Protein AF-A0A497N0Z3-F1 (afdb_monomer)

Sequence (68 aa):
DRADAAFAAFLAFNNVKNSLTTTLQEGEHGKTLQRLGLGKDVIFCSQLNRYKIVPNLKDNTIVPLNNE

Radius of gyration: 15.79 Å; Cα contacts (8 Å, |Δi|>4): 38; chains: 1; bounding box: 42×25×38 Å

Foldseek 3Di:
DDPPVRVVVVVVCVVCVVPQLVVCCPDPVNVVCVVVVNNVVSVVVSDPPPDPFDWDQDPNDTDTDDDD

Structure (mmCIF, N/CA/C/O backbone):
data_AF-A0A497N0Z3-F1
#
_entry.id   AF-A0A497N0Z3-F1
#
loop_
_atom_site.group_PDB
_atom_site.id
_atom_site.type_symbol
_atom_site.label_atom_id
_atom_site.label_alt_id
_atom_site.label_comp_id
_atom_site.label_asym_id
_atom_site.label_entity_id
_atom_site.label_seq_id
_atom_site.pdbx_PDB_ins_code
_atom_site.Cartn_x
_atom_site.Cartn_y
_atom_site.Cartn_z
_atom_site.occupancy
_atom_site.B_iso_or_equiv
_atom_site.auth_seq_id
_atom_site.auth_comp_id
_atom_site.auth_asym_id
_atom_site.auth_atom_id
_atom_site.pdbx_PDB_model_num
ATOM 1 N N . ASP A 1 1 ?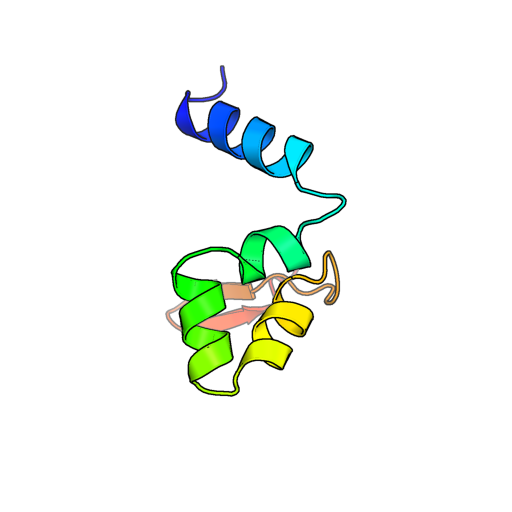 24.354 7.050 5.599 1.00 72.50 1 ASP A N 1
ATOM 2 C CA . ASP A 1 1 ? 23.239 7.747 6.266 1.00 72.50 1 ASP A CA 1
ATOM 3 C C . ASP A 1 1 ? 21.922 7.548 5.544 1.00 72.50 1 ASP A C 1
ATOM 5 O O . ASP A 1 1 ? 21.910 7.456 4.321 1.00 72.50 1 ASP A O 1
ATOM 9 N N . ARG A 1 2 ? 20.820 7.429 6.292 1.00 78.50 2 ARG A N 1
ATOM 10 C CA . ARG A 1 2 ? 19.461 7.504 5.732 1.00 78.50 2 ARG A CA 1
ATOM 11 C C . ARG A 1 2 ? 19.054 8.974 5.705 1.00 78.50 2 ARG A C 1
ATOM 13 O O . ARG A 1 2 ? 19.298 9.667 6.684 1.00 78.50 2 ARG A O 1
ATOM 20 N N . ALA A 1 3 ? 18.413 9.424 4.631 1.00 95.44 3 ALA A N 1
ATOM 21 C CA . ALA A 1 3 ? 17.788 10.745 4.614 1.00 95.44 3 ALA A CA 1
ATOM 22 C C . ALA A 1 3 ? 16.690 10.838 5.691 1.00 95.44 3 ALA A C 1
ATOM 24 O O . ALA A 1 3 ? 16.012 9.840 5.959 1.00 95.44 3 ALA A O 1
ATOM 25 N N . ASP A 1 4 ? 16.468 12.028 6.252 1.00 97.62 4 ASP A N 1
ATOM 26 C CA . ASP A 1 4 ? 15.487 12.270 7.323 1.00 97.62 4 ASP A CA 1
ATOM 27 C C . ASP A 1 4 ? 14.103 11.709 6.990 1.00 97.62 4 ASP A C 1
ATOM 29 O O . ASP A 1 4 ? 13.498 11.005 7.798 1.00 97.62 4 ASP A O 1
ATOM 33 N N 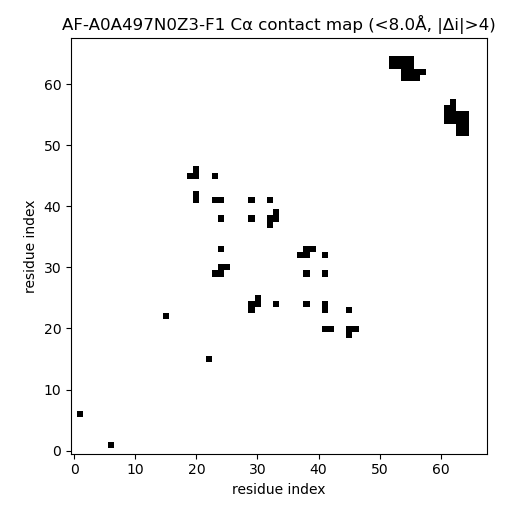. ALA A 1 5 ? 13.635 11.927 5.758 1.00 97.38 5 ALA A N 1
ATOM 34 C CA . ALA A 1 5 ? 12.354 11.409 5.288 1.00 97.38 5 ALA A CA 1
ATOM 35 C C . ALA A 1 5 ? 12.285 9.871 5.337 1.00 97.38 5 ALA A C 1
ATOM 37 O O . ALA A 1 5 ? 11.273 9.305 5.750 1.00 97.38 5 ALA A O 1
ATOM 38 N N . ALA A 1 6 ? 13.372 9.183 4.973 1.00 97.75 6 ALA A N 1
ATOM 39 C CA . ALA A 1 6 ? 13.436 7.724 5.024 1.00 97.75 6 ALA A CA 1
ATOM 40 C C . ALA A 1 6 ? 13.431 7.210 6.472 1.00 97.75 6 ALA A C 1
ATOM 42 O O . ALA A 1 6 ? 12.805 6.189 6.765 1.00 97.75 6 ALA A O 1
ATOM 43 N N . PHE A 1 7 ? 14.099 7.916 7.390 1.00 97.50 7 PHE A N 1
ATOM 44 C CA . PHE A 1 7 ? 14.092 7.553 8.805 1.00 97.50 7 PHE A CA 1
ATOM 45 C C . PHE A 1 7 ? 12.726 7.811 9.456 1.00 97.50 7 PHE A C 1
ATOM 47 O O . PHE A 1 7 ? 12.199 6.925 10.129 1.00 97.50 7 PHE A O 1
ATOM 54 N N . ALA A 1 8 ? 12.103 8.958 9.179 1.00 98.00 8 ALA A N 1
ATOM 55 C CA . ALA A 1 8 ? 10.762 9.288 9.651 1.00 98.00 8 ALA A CA 1
ATOM 56 C C . ALA A 1 8 ? 9.712 8.278 9.155 1.00 98.00 8 ALA A C 1
ATOM 58 O O . ALA A 1 8 ? 8.924 7.773 9.953 1.00 98.00 8 ALA A O 1
ATOM 59 N N . ALA A 1 9 ? 9.742 7.908 7.868 1.00 97.31 9 ALA A N 1
ATOM 60 C CA . ALA A 1 9 ? 8.837 6.902 7.307 1.00 97.31 9 ALA A CA 1
ATOM 61 C C . ALA A 1 9 ? 9.031 5.518 7.953 1.00 97.31 9 ALA A C 1
ATOM 63 O O . ALA A 1 9 ? 8.058 4.839 8.288 1.00 97.31 9 ALA A O 1
ATOM 64 N N . PHE A 1 10 ? 10.284 5.114 8.185 1.00 97.75 10 PHE A N 1
ATOM 65 C CA . PHE A 1 10 ? 10.602 3.861 8.870 1.00 97.75 10 PHE A CA 1
ATOM 66 C C . PHE A 1 10 ? 10.069 3.835 10.310 1.00 97.75 10 PHE A C 1
ATOM 68 O O . PHE A 1 10 ? 9.520 2.820 10.747 1.00 97.75 10 PHE A O 1
ATOM 75 N N . LEU A 1 11 ? 10.206 4.937 11.051 1.00 98.06 11 LEU A N 1
ATOM 76 C CA . LEU A 1 11 ? 9.651 5.056 12.399 1.00 98.06 11 LEU A CA 1
ATOM 77 C C . LEU A 1 11 ? 8.119 5.042 12.377 1.00 98.06 11 LEU A C 1
ATOM 79 O O . LEU A 1 11 ? 7.515 4.307 13.156 1.00 98.06 11 LEU A O 1
ATOM 83 N N . ALA A 1 12 ? 7.488 5.792 11.471 1.00 97.75 12 ALA A N 1
ATOM 84 C CA . ALA A 1 12 ? 6.034 5.827 11.334 1.00 97.75 12 ALA A CA 1
ATOM 85 C C . ALA A 1 12 ? 5.463 4.421 11.097 1.00 97.75 12 ALA A C 1
ATOM 87 O O . ALA A 1 12 ? 4.581 3.986 11.835 1.00 97.75 12 ALA A O 1
ATOM 88 N N . PHE A 1 13 ? 6.032 3.668 10.149 1.00 97.81 13 PHE A N 1
ATOM 89 C CA . PHE A 1 13 ? 5.616 2.291 9.882 1.00 97.81 13 PHE A CA 1
ATOM 90 C C . PHE A 1 13 ? 5.798 1.378 11.101 1.00 97.81 13 PHE A C 1
ATOM 92 O O . PHE A 1 13 ? 4.882 0.640 11.460 1.00 97.81 13 PHE A O 1
ATOM 99 N N . ASN A 1 14 ? 6.954 1.429 11.771 1.00 98.06 14 ASN A N 1
ATOM 100 C CA . ASN A 1 14 ? 7.217 0.548 12.911 1.00 98.06 14 ASN A CA 1
ATOM 101 C C . ASN A 1 14 ? 6.257 0.755 14.084 1.00 98.06 14 ASN A C 1
ATOM 103 O O . ASN A 1 14 ? 5.956 -0.218 14.774 1.00 98.06 14 ASN A O 1
ATOM 107 N N . ASN A 1 15 ? 5.774 1.982 14.285 1.00 97.88 15 ASN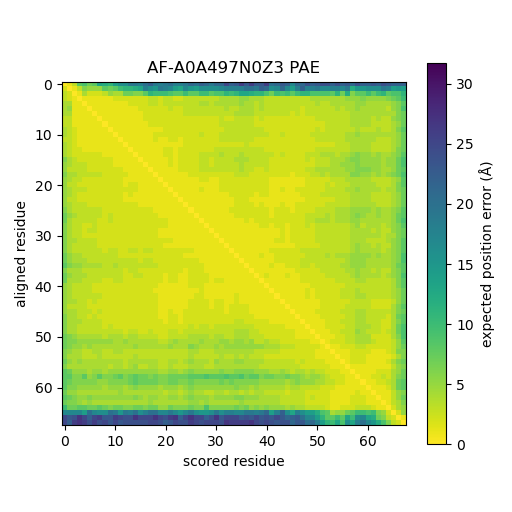 A N 1
ATOM 108 C CA . ASN A 1 15 ? 4.809 2.295 15.337 1.00 97.88 15 ASN A CA 1
ATOM 109 C C . ASN A 1 15 ? 3.403 1.759 15.034 1.00 97.88 15 ASN A C 1
ATOM 111 O O . ASN A 1 15 ? 2.673 1.425 15.961 1.00 97.88 15 ASN A O 1
ATOM 115 N N . VAL A 1 16 ? 3.025 1.648 13.756 1.00 97.56 16 VAL A N 1
ATOM 116 C CA . VAL A 1 16 ? 1.643 1.317 13.357 1.00 97.56 16 VAL A CA 1
ATOM 117 C C . VAL A 1 16 ? 1.493 -0.051 12.698 1.00 97.56 16 VAL A C 1
ATOM 119 O O . VAL A 1 16 ? 0.374 -0.473 12.435 1.00 97.56 16 VAL A O 1
ATOM 122 N N . LYS A 1 17 ? 2.582 -0.785 12.432 1.00 96.94 17 LYS A N 1
ATOM 123 C CA . LYS A 1 17 ? 2.555 -2.057 11.679 1.00 96.94 17 LYS A CA 1
ATOM 124 C C . LYS A 1 17 ? 1.575 -3.106 12.225 1.00 96.94 17 LYS A C 1
ATOM 126 O O . LYS A 1 17 ? 1.015 -3.866 11.445 1.00 96.94 17 LYS A O 1
ATOM 131 N N . ASN A 1 18 ? 1.338 -3.124 13.538 1.00 97.00 18 ASN A N 1
ATOM 132 C CA . ASN A 1 18 ? 0.409 -4.061 14.185 1.00 97.00 18 ASN A CA 1
ATOM 133 C C . ASN A 1 18 ? -1.061 -3.606 14.114 1.00 97.00 18 ASN A C 1
ATOM 135 O O . ASN A 1 18 ? -1.961 -4.403 14.354 1.00 97.00 18 ASN A O 1
ATOM 139 N N . SER A 1 19 ? -1.309 -2.339 13.782 1.00 97.31 19 SER A N 1
ATOM 140 C CA . SER A 1 19 ? -2.633 -1.718 13.654 1.00 97.31 19 SER A CA 1
ATOM 141 C C . SER A 1 19 ? -2.808 -1.033 12.294 1.00 97.31 19 SER A C 1
ATOM 143 O O . SER A 1 19 ? -3.586 -0.089 12.168 1.00 97.31 19 SER A O 1
ATOM 145 N N . LEU A 1 20 ? -2.079 -1.497 11.270 1.00 97.62 20 LEU A N 1
ATOM 146 C CA . LEU A 1 20 ? -1.915 -0.793 9.996 1.00 97.62 20 LEU A CA 1
ATOM 147 C C . LEU A 1 20 ? -3.255 -0.492 9.320 1.00 97.62 20 LEU A C 1
ATOM 149 O O . LEU A 1 20 ? -3.488 0.635 8.893 1.00 97.62 20 LEU A O 1
ATOM 153 N N . THR A 1 21 ? -4.153 -1.477 9.261 1.00 97.94 21 THR A N 1
ATOM 154 C CA . THR A 1 21 ? -5.491 -1.311 8.675 1.00 97.94 21 THR A CA 1
ATOM 155 C C . THR A 1 21 ? -6.283 -0.213 9.376 1.00 97.94 21 THR A C 1
ATOM 157 O O . THR A 1 21 ? -6.800 0.676 8.706 1.00 97.94 21 THR A O 1
ATOM 160 N N . THR A 1 22 ? -6.338 -0.239 10.710 1.00 97.88 22 THR A N 1
ATOM 161 C CA . THR A 1 22 ? -7.057 0.762 11.508 1.00 97.88 22 THR A CA 1
ATOM 162 C C . THR A 1 22 ? -6.463 2.149 11.298 1.00 97.88 22 THR A C 1
ATOM 164 O O . THR A 1 22 ? -7.187 3.088 10.986 1.00 97.88 22 THR A O 1
ATOM 167 N N . THR A 1 23 ? -5.134 2.268 11.358 1.00 98.19 23 THR A N 1
ATOM 168 C CA . THR A 1 23 ? -4.437 3.535 11.114 1.00 98.19 23 THR A CA 1
ATOM 169 C C . THR A 1 23 ? -4.748 4.099 9.724 1.00 98.19 23 THR A C 1
ATOM 171 O O . THR A 1 23 ? -5.032 5.289 9.590 1.00 98.19 23 THR A O 1
ATOM 174 N N . LEU A 1 24 ? -4.747 3.260 8.682 1.00 98.06 24 LEU A N 1
ATOM 175 C CA . LEU A 1 24 ? -5.093 3.687 7.323 1.00 98.06 24 LEU A CA 1
ATOM 176 C C . LEU A 1 24 ? -6.568 4.092 7.202 1.00 98.06 24 LEU A C 1
ATOM 178 O O . LEU A 1 24 ? -6.871 5.075 6.529 1.00 98.06 24 LEU A O 1
ATOM 182 N N . GLN A 1 25 ? -7.479 3.379 7.869 1.00 98.19 25 GLN A N 1
ATOM 183 C CA . GLN A 1 25 ? -8.908 3.705 7.903 1.00 98.19 25 GLN A CA 1
ATOM 184 C C . GLN A 1 25 ? -9.194 5.032 8.615 1.00 98.19 25 GLN A C 1
ATOM 186 O O . GLN A 1 25 ? -10.090 5.762 8.192 1.00 98.19 25 GLN A O 1
ATOM 191 N N . GLU A 1 26 ? -8.443 5.362 9.666 1.00 97.88 26 GLU A N 1
ATOM 192 C CA . GLU A 1 26 ? -8.601 6.594 10.448 1.00 97.88 26 GLU A CA 1
ATOM 193 C C . GLU A 1 26 ? -8.003 7.838 9.777 1.00 97.88 26 GLU A C 1
ATOM 195 O O . GLU A 1 26 ? -8.387 8.966 10.119 1.00 97.88 26 GLU A O 1
ATOM 200 N N . GLY A 1 27 ? -7.107 7.643 8.805 1.00 97.44 27 GLY A N 1
ATOM 201 C CA . GLY A 1 27 ? -6.578 8.708 7.961 1.00 97.44 27 GLY A CA 1
ATOM 202 C C . GLY A 1 27 ? -7.676 9.421 7.167 1.00 97.44 27 GLY A C 1
ATOM 203 O O . GLY A 1 27 ? -8.733 8.859 6.877 1.00 97.44 27 GLY A O 1
ATOM 204 N N . GLU A 1 28 ? -7.422 10.671 6.780 1.00 98.38 28 GLU A N 1
ATOM 205 C CA . GLU A 1 28 ? -8.381 11.502 6.037 1.00 98.38 28 GLU A CA 1
ATOM 206 C C . GLU A 1 28 ? -8.917 10.792 4.780 1.00 98.38 28 GLU A C 1
ATOM 208 O O . GLU A 1 28 ? -10.130 10.722 4.543 1.00 98.38 28 GLU A O 1
ATOM 213 N N . HIS A 1 29 ? -8.014 10.197 3.997 1.00 97.88 29 HIS A N 1
ATOM 214 C CA . HIS A 1 29 ? -8.395 9.496 2.777 1.00 97.88 29 HIS A CA 1
ATOM 215 C C . HIS A 1 29 ? -9.076 8.147 3.060 1.00 97.88 29 HIS A C 1
ATOM 217 O O . HIS A 1 2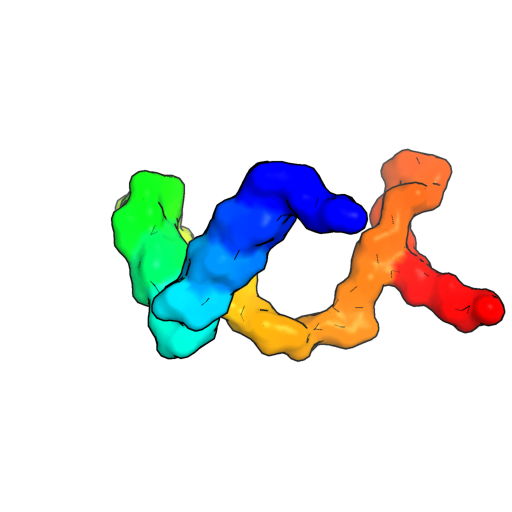9 ? -10.047 7.803 2.390 1.00 97.88 29 HIS A O 1
ATOM 223 N N . GLY A 1 30 ? -8.665 7.428 4.111 1.00 98.19 30 GLY A N 1
ATOM 224 C CA . GLY A 1 30 ? -9.338 6.203 4.555 1.00 98.19 30 GLY A CA 1
ATOM 225 C C . GLY A 1 30 ? -10.787 6.448 4.976 1.00 98.19 30 GLY A C 1
ATOM 226 O O . GLY A 1 30 ? -11.690 5.732 4.545 1.00 98.19 30 GLY A O 1
ATOM 227 N N . LYS A 1 31 ? -11.043 7.516 5.739 1.00 98.62 31 LYS A N 1
ATOM 228 C CA . LYS A 1 31 ? -12.401 7.967 6.090 1.00 98.62 31 LYS A CA 1
ATOM 229 C C . LYS A 1 31 ? -13.212 8.360 4.857 1.00 98.62 31 LYS A C 1
ATOM 231 O O . LYS A 1 31 ? -14.419 8.135 4.805 1.00 98.62 31 LYS A O 1
ATOM 236 N N . THR A 1 32 ? -12.571 8.943 3.849 1.00 98.69 32 THR A N 1
ATOM 237 C CA . THR A 1 32 ? -13.224 9.279 2.576 1.00 98.69 32 THR A CA 1
ATOM 238 C C . THR A 1 32 ? -13.651 8.028 1.815 1.00 98.69 32 THR A C 1
ATOM 240 O O . THR A 1 32 ? -14.818 7.928 1.446 1.00 98.69 32 THR A O 1
ATOM 243 N N . LEU A 1 33 ? -12.772 7.034 1.677 1.00 98.50 33 LEU A N 1
ATOM 244 C CA . LEU A 1 33 ? -13.111 5.753 1.050 1.00 98.50 33 LEU A CA 1
ATOM 245 C C . LEU A 1 33 ? -14.233 5.027 1.800 1.00 98.50 33 LEU A C 1
ATOM 247 O O . LEU A 1 33 ? -15.152 4.507 1.173 1.00 98.50 33 LEU A O 1
ATOM 251 N N . GLN A 1 34 ? -14.228 5.058 3.135 1.00 97.50 34 GLN A N 1
ATOM 252 C CA . GLN A 1 34 ? -15.329 4.510 3.933 1.00 97.50 34 GLN A CA 1
ATOM 253 C C . GLN A 1 34 ? -16.671 5.189 3.627 1.00 97.50 34 GLN A C 1
ATOM 255 O O . GLN A 1 34 ? -17.660 4.493 3.403 1.00 97.50 34 GLN A O 1
ATOM 260 N N . ARG A 1 35 ? -16.706 6.528 3.551 1.00 98.31 35 ARG A N 1
ATOM 261 C CA . ARG A 1 35 ? -17.919 7.286 3.184 1.00 98.31 3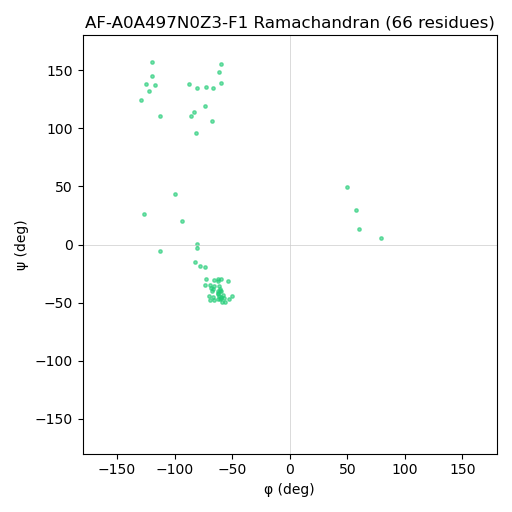5 ARG A CA 1
ATOM 262 C C . ARG A 1 35 ? -18.420 6.968 1.773 1.00 98.31 35 ARG A C 1
ATOM 264 O O . ARG A 1 35 ? -19.622 7.018 1.543 1.00 98.31 35 ARG A O 1
ATOM 271 N N . LEU A 1 36 ? -17.522 6.613 0.854 1.00 98.50 36 LEU A N 1
ATOM 272 C CA . LEU A 1 36 ? -17.854 6.180 -0.509 1.00 98.50 36 LEU A CA 1
ATOM 273 C C . LEU A 1 36 ? -18.292 4.704 -0.597 1.00 98.50 36 LEU A C 1
ATOM 275 O O . LEU A 1 36 ? -18.559 4.215 -1.689 1.00 98.50 36 LEU A O 1
ATOM 279 N N . GLY A 1 37 ? -18.348 3.973 0.522 1.00 98.38 37 GLY A N 1
ATOM 280 C CA . GLY A 1 37 ? -18.659 2.538 0.5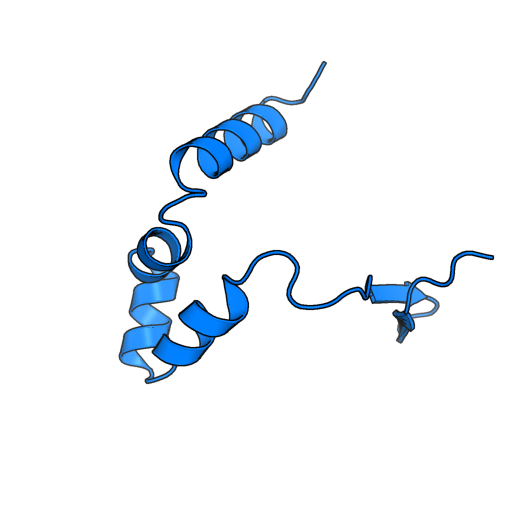35 1.00 98.38 37 GLY A CA 1
ATOM 281 C C . GLY A 1 37 ? -17.477 1.629 0.167 1.00 98.38 37 GLY A C 1
ATOM 282 O O . GLY A 1 37 ? -17.636 0.411 0.113 1.00 98.38 37 GLY A O 1
ATOM 283 N N . LEU A 1 38 ? -16.278 2.191 -0.010 1.00 98.44 38 LEU A N 1
ATOM 284 C CA . LEU A 1 38 ? -15.037 1.499 -0.390 1.00 98.44 38 LEU A CA 1
ATOM 285 C C . LEU A 1 38 ? -14.187 1.091 0.827 1.00 98.44 38 LEU A C 1
ATOM 287 O O . LEU A 1 38 ? -12.990 0.838 0.726 1.00 98.44 38 LEU A O 1
ATOM 291 N N . GLY A 1 39 ? -14.786 1.009 2.020 1.00 98.00 39 GLY A N 1
ATOM 292 C CA . GLY A 1 39 ? -14.061 0.652 3.247 1.00 98.00 39 GLY A CA 1
ATOM 293 C C . GLY A 1 39 ? -13.398 -0.732 3.195 1.00 98.00 39 GLY A C 1
ATOM 294 O O . GLY A 1 39 ? -12.347 -0.934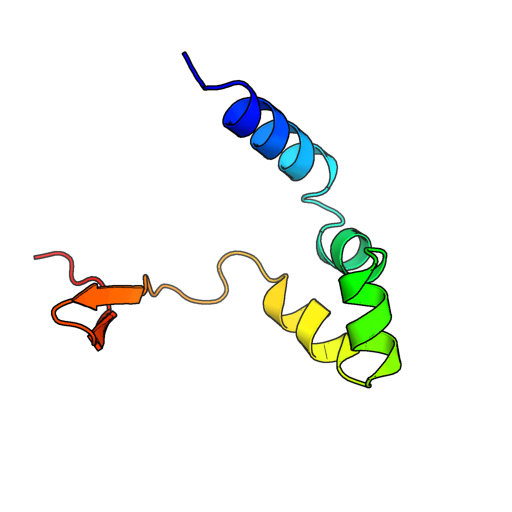 3.802 1.00 98.00 39 GLY A O 1
ATOM 295 N N . LYS A 1 40 ? -13.977 -1.672 2.432 1.00 98.38 40 LYS A N 1
ATOM 296 C CA . LYS A 1 40 ? -13.401 -3.008 2.204 1.00 98.38 40 LYS A CA 1
ATOM 297 C C . LYS A 1 40 ? -12.090 -2.952 1.417 1.00 98.38 40 LYS A C 1
ATOM 299 O O . LYS A 1 40 ? -11.212 -3.772 1.676 1.00 98.38 40 LYS A O 1
ATOM 304 N N . ASP A 1 41 ? -11.927 -1.967 0.537 1.00 98.31 41 ASP A N 1
ATOM 305 C CA . ASP A 1 41 ? -10.707 -1.812 -0.258 1.00 98.31 41 ASP A CA 1
ATOM 306 C C . ASP A 1 41 ? -9.537 -1.389 0.625 1.00 98.31 41 ASP A C 1
ATOM 308 O O . ASP A 1 41 ? -8.425 -1.873 0.448 1.00 98.31 41 ASP A O 1
ATOM 312 N N . VAL A 1 42 ? -9.787 -0.572 1.655 1.00 98.06 42 VAL A N 1
ATOM 313 C CA . VAL A 1 42 ? -8.753 -0.208 2.638 1.00 98.06 42 VAL A CA 1
ATOM 314 C C . VAL A 1 42 ? -8.252 -1.445 3.391 1.00 98.06 42 VAL A C 1
ATOM 316 O O . VAL A 1 42 ? -7.051 -1.590 3.598 1.00 98.06 42 VAL A O 1
ATOM 319 N N . ILE A 1 43 ? 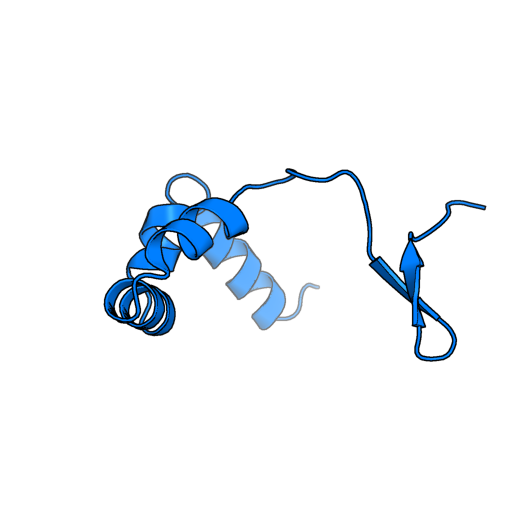-9.160 -2.361 3.750 1.00 98.19 43 ILE A N 1
ATOM 320 C CA . ILE A 1 43 ? -8.828 -3.626 4.430 1.00 98.19 43 ILE A CA 1
ATOM 321 C C . ILE A 1 43 ? -8.043 -4.557 3.504 1.00 98.19 43 ILE A C 1
ATOM 323 O O . ILE A 1 43 ? -7.116 -5.232 3.943 1.00 98.19 43 ILE A O 1
ATOM 327 N N . PHE A 1 44 ? -8.421 -4.622 2.228 1.00 98.19 44 PHE A N 1
ATOM 328 C CA . PHE A 1 44 ? -7.741 -5.457 1.245 1.00 98.19 44 PHE A CA 1
ATOM 329 C C . PHE A 1 44 ? -6.333 -4.931 0.927 1.00 98.19 44 PHE A C 1
ATOM 331 O O . PHE A 1 44 ? -5.365 -5.690 0.952 1.00 98.19 44 PHE A O 1
ATOM 338 N N . CYS A 1 45 ? -6.202 -3.629 0.670 1.00 97.00 45 CYS A N 1
ATOM 339 C CA . CYS A 1 45 ? -4.950 -2.994 0.259 1.00 97.00 45 CYS A CA 1
ATOM 340 C C . CYS A 1 45 ? -3.922 -2.861 1.393 1.00 97.00 45 CYS A C 1
ATOM 342 O O . CYS A 1 45 ? -2.737 -2.704 1.113 1.00 97.00 45 CYS A O 1
ATOM 344 N N . SER A 1 46 ? -4.333 -2.940 2.662 1.00 97.31 46 SER A N 1
ATOM 345 C CA . SER A 1 46 ? -3.413 -2.888 3.809 1.00 97.31 46 SER A CA 1
ATOM 346 C C . SER A 1 46 ? -2.714 -4.221 4.114 1.00 97.31 46 SER A C 1
ATOM 348 O O . SER A 1 46 ? -1.892 -4.292 5.030 1.00 97.31 46 SER A O 1
ATOM 350 N N . GLN A 1 47 ? -3.028 -5.293 3.381 1.00 97.06 47 GLN A N 1
ATOM 351 C CA . GLN A 1 47 ? -2.468 -6.619 3.628 1.00 97.06 47 GLN A CA 1
ATOM 352 C C . GLN A 1 47 ? -1.009 -6.706 3.181 1.00 97.06 47 GLN A C 1
ATOM 354 O O . GLN A 1 47 ? -0.681 -6.582 2.000 1.00 97.06 47 GLN A O 1
ATOM 359 N N . LEU A 1 48 ? -0.124 -6.996 4.131 1.00 96.69 48 LEU A N 1
ATOM 360 C CA . LEU A 1 48 ? 1.296 -7.169 3.851 1.00 96.69 48 LEU A CA 1
ATOM 361 C C . LEU A 1 48 ? 1.550 -8.487 3.113 1.00 96.69 48 LEU A C 1
ATOM 363 O O . LEU A 1 48 ? 1.043 -9.537 3.501 1.00 96.69 48 LEU A O 1
ATOM 367 N N . ASN A 1 49 ? 2.390 -8.429 2.076 1.00 95.31 49 ASN A N 1
ATOM 368 C CA . ASN A 1 49 ? 2.896 -9.595 1.344 1.00 95.31 49 ASN A CA 1
ATOM 369 C C . ASN A 1 49 ? 1.807 -10.506 0.735 1.00 95.31 49 ASN A C 1
ATOM 371 O O . ASN A 1 49 ? 2.025 -11.709 0.587 1.00 95.31 49 ASN A O 1
ATOM 375 N N . ARG A 1 50 ? 0.639 -9.954 0.364 1.00 96.38 50 ARG A N 1
ATOM 376 C CA . ARG A 1 50 ? -0.460 -10.729 -0.246 1.00 96.38 50 ARG A CA 1
ATOM 377 C C . ARG A 1 50 ? -0.061 -11.389 -1.571 1.00 96.38 50 ARG A C 1
ATOM 379 O O . ARG A 1 50 ? -0.473 -12.515 -1.841 1.00 96.38 50 ARG A O 1
ATOM 386 N N . TYR A 1 51 ? 0.725 -10.696 -2.393 1.00 94.25 51 TYR A N 1
ATOM 387 C CA . TYR A 1 51 ? 1.188 -11.185 -3.690 1.00 94.25 51 TYR A CA 1
ATOM 388 C C . TYR A 1 51 ? 2.713 -11.262 -3.732 1.00 94.25 51 TYR A C 1
ATOM 390 O O . TYR A 1 51 ? 3.401 -10.411 -3.176 1.00 94.25 51 TYR A O 1
ATOM 398 N N . LYS A 1 52 ? 3.236 -12.269 -4.439 1.00 94.31 52 LYS A N 1
ATOM 399 C CA . LYS A 1 52 ? 4.673 -12.465 -4.693 1.00 94.31 52 LYS A CA 1
ATOM 400 C C . LYS A 1 52 ? 5.063 -11.968 -6.091 1.00 94.31 52 LYS A C 1
ATOM 402 O O . LYS A 1 52 ? 5.743 -12.670 -6.828 1.00 94.31 52 LYS A O 1
ATOM 407 N N . ILE A 1 53 ? 4.562 -10.799 -6.483 1.00 94.25 53 ILE A N 1
ATOM 408 C CA . ILE A 1 53 ? 4.852 -10.164 -7.773 1.00 94.25 53 ILE A CA 1
ATOM 409 C C . ILE A 1 53 ? 5.387 -8.757 -7.524 1.00 94.25 53 ILE A C 1
ATOM 411 O O . ILE A 1 53 ? 4.860 -8.035 -6.680 1.00 94.25 53 ILE A O 1
ATOM 415 N N . VAL A 1 54 ? 6.420 -8.373 -8.269 1.00 95.56 54 VAL A N 1
ATOM 416 C CA . VAL A 1 54 ? 6.949 -7.007 -8.284 1.00 95.56 54 VAL A CA 1
ATOM 417 C C . VAL A 1 54 ? 6.660 -6.426 -9.667 1.00 95.56 54 VAL A C 1
ATOM 419 O O . VAL A 1 54 ? 7.232 -6.910 -10.641 1.00 95.56 54 VAL A O 1
ATOM 422 N N . PRO A 1 55 ? 5.748 -5.450 -9.800 1.00 95.12 55 PRO A N 1
ATOM 423 C CA . PRO A 1 55 ? 5.520 -4.765 -11.067 1.00 95.12 55 PRO A CA 1
ATOM 424 C C . PRO A 1 55 ? 6.746 -3.934 -11.471 1.00 95.12 55 PRO A C 1
ATOM 426 O O . PRO A 1 55 ? 7.300 -3.207 -10.650 1.00 95.12 55 PRO A O 1
ATOM 429 N N . ASN A 1 56 ? 7.146 -4.019 -12.736 1.00 96.19 56 ASN A N 1
ATOM 430 C CA . ASN A 1 56 ? 8.245 -3.276 -13.341 1.00 96.19 56 ASN A CA 1
ATOM 431 C C . ASN A 1 56 ? 7.732 -2.470 -14.540 1.00 96.19 56 ASN A C 1
ATOM 433 O O . ASN A 1 56 ? 7.038 -3.010 -15.400 1.00 96.19 56 ASN A O 1
ATOM 437 N N . LEU A 1 57 ? 8.085 -1.187 -14.611 1.00 96.25 57 LEU A N 1
ATOM 438 C CA . LEU A 1 57 ? 7.773 -0.345 -15.763 1.00 96.25 57 LEU A CA 1
ATOM 439 C C . LEU A 1 57 ? 8.871 -0.521 -16.819 1.00 96.25 57 LEU A C 1
ATOM 441 O O . LEU A 1 57 ? 9.998 -0.074 -16.619 1.00 96.25 57 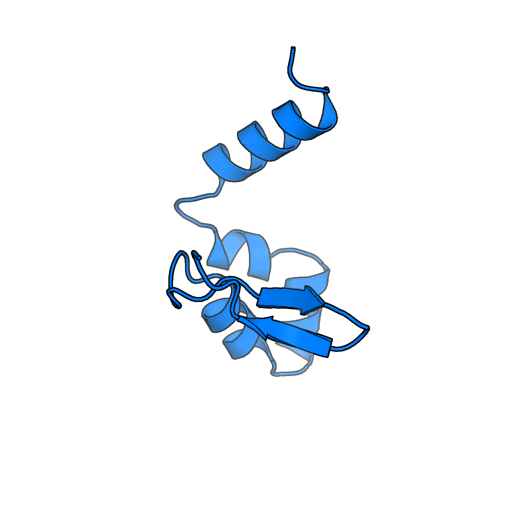LEU A O 1
ATOM 445 N N . LYS A 1 58 ? 8.539 -1.156 -17.944 1.00 96.06 58 LYS A N 1
ATOM 446 C CA . LYS A 1 58 ? 9.438 -1.359 -19.085 1.00 96.06 58 LYS A CA 1
ATOM 447 C C . LYS A 1 58 ? 8.745 -0.900 -20.359 1.00 96.06 58 LYS A C 1
ATOM 449 O O . LYS A 1 58 ? 7.646 -1.360 -20.648 1.00 96.06 58 LYS A O 1
ATOM 454 N N . ASP A 1 59 ? 9.370 0.018 -21.091 1.00 95.62 59 ASP A N 1
ATOM 455 C CA . ASP A 1 59 ? 8.862 0.526 -22.373 1.00 95.62 59 ASP A CA 1
ATOM 456 C C . ASP A 1 59 ? 7.379 0.955 -22.295 1.00 95.62 59 ASP A C 1
ATOM 458 O O . ASP A 1 59 ? 6.533 0.520 -23.073 1.00 95.62 59 ASP A O 1
ATOM 462 N N . ASN A 1 60 ? 7.044 1.770 -21.284 1.00 96.06 60 ASN A N 1
ATOM 463 C CA . ASN A 1 60 ? 5.681 2.232 -20.965 1.00 96.06 60 ASN A CA 1
ATOM 464 C C . ASN A 1 60 ? 4.653 1.131 -20.634 1.00 96.06 60 ASN A C 1
ATOM 466 O O . ASN A 1 60 ? 3.459 1.412 -20.548 1.00 96.06 60 ASN A O 1
ATOM 470 N N . THR A 1 61 ? 5.097 -0.101 -20.394 1.00 96.81 61 THR A N 1
ATOM 471 C CA . THR A 1 61 ? 4.244 -1.232 -20.018 1.00 96.81 61 THR A CA 1
ATOM 472 C C . THR A 1 61 ? 4.604 -1.729 -18.623 1.00 96.81 61 THR A C 1
ATOM 474 O O . THR A 1 61 ? 5.778 -1.847 -18.274 1.00 96.81 61 THR A O 1
ATOM 477 N N . ILE A 1 62 ? 3.594 -2.038 -17.807 1.00 96.75 62 ILE A N 1
ATOM 478 C CA . ILE A 1 62 ? 3.802 -2.703 -16.517 1.00 96.75 62 ILE A CA 1
ATOM 479 C C . ILE A 1 62 ? 3.906 -4.207 -16.773 1.00 96.75 62 ILE A C 1
ATOM 481 O O . ILE A 1 62 ? 2.932 -4.844 -17.171 1.00 96.75 62 ILE A O 1
ATOM 485 N N . VAL A 1 63 ? 5.084 -4.772 -16.528 1.00 95.94 63 VAL A N 1
ATOM 486 C CA . VAL A 1 63 ? 5.378 -6.206 -16.645 1.00 95.94 63 VAL A CA 1
ATOM 487 C C . VAL A 1 63 ? 5.837 -6.758 -15.292 1.00 95.94 63 VAL A C 1
ATOM 489 O O . VAL A 1 63 ? 6.309 -5.988 -14.457 1.00 95.94 63 VAL A O 1
ATOM 492 N N . PRO A 1 64 ? 5.726 -8.066 -15.015 1.00 95.00 64 PRO A N 1
ATOM 493 C CA . PRO A 1 64 ? 6.383 -8.653 -13.851 1.00 95.00 64 PRO A CA 1
ATOM 494 C C . PRO A 1 64 ? 7.905 -8.450 -13.930 1.00 95.00 64 PRO A C 1
ATOM 496 O O . PRO A 1 64 ? 8.500 -8.602 -14.997 1.00 95.00 64 PRO A O 1
ATOM 499 N N . LEU A 1 65 ? 8.544 -8.116 -12.808 1.00 93.31 65 LEU A N 1
ATOM 500 C CA . LEU A 1 65 ? 9.998 -8.154 -12.689 1.00 93.31 65 LEU A CA 1
ATOM 501 C C . LEU A 1 65 ? 10.442 -9.620 -12.758 1.00 93.31 65 LEU A C 1
ATOM 503 O O . LEU A 1 65 ? 10.235 -10.382 -11.812 1.00 93.31 65 LEU A O 1
ATOM 507 N N . ASN A 1 66 ? 11.020 -10.014 -13.888 1.00 82.00 66 ASN A N 1
ATOM 508 C CA . ASN A 1 66 ? 11.666 -11.310 -14.028 1.00 82.00 66 ASN A CA 1
ATOM 509 C C . ASN A 1 66 ? 13.070 -11.220 -13.422 1.00 82.00 66 ASN A C 1
ATOM 511 O O . ASN A 1 66 ? 13.795 -10.262 -13.688 1.00 82.00 66 ASN A O 1
ATOM 515 N N . ASN A 1 67 ? 13.446 -12.217 -12.624 1.00 60.00 67 ASN A N 1
ATOM 516 C CA . ASN A 1 67 ? 14.843 -12.438 -12.275 1.00 60.00 67 ASN A CA 1
ATOM 517 C C . ASN A 1 67 ? 15.456 -13.209 -13.453 1.00 60.00 67 ASN A C 1
ATOM 519 O O . ASN A 1 67 ? 15.234 -14.416 -13.549 1.00 60.00 67 ASN A O 1
ATOM 523 N N . GLU A 1 68 ? 16.102 -12.513 -14.390 1.00 53.28 68 GLU A N 1
ATOM 524 C CA . GLU A 1 68 ? 17.058 -13.166 -15.300 1.00 53.28 68 GLU A CA 1
ATOM 525 C C . GLU A 1 68 ? 18.305 -13.606 -14.522 1.00 53.28 68 GLU A C 1
ATOM 527 O O . GLU A 1 68 ? 18.736 -12.846 -13.621 1.00 53.28 68 GLU A O 1
#

pLDDT: mean 95.12, std 7.96, range [53.28, 98.69]

Mean predicted aligned error: 3.98 Å

Solvent-accessible surface area (backbone atoms only — not comparable to full-atom values): 4260 Å² total; per-residue (Å²): 136,76,55,68,69,58,51,52,52,52,51,55,46,70,76,34,64,93,47,42,47,60,56,48,42,71,32,74,66,32,45,49,34,39,75,72,70,41,45,65,53,53,57,60,73,55,51,79,82,78,65,99,72,50,81,31,83,52,95,96,36,83,38,75,61,74,86,127

Secondary structure (DSSP, 8-state):
---HHHHHHHHHHHHHGGGHHHHHHHSHHHHHHHHTT-HHHHHHHT-TT-----EEEETTEEEE----